Protein AF-L9XNS9-F1 (afdb_monomer)

Sequence (61 aa):
MDSHRKTDLLANQENEDDMFIASRWNSREDAMAFFRSDAFSETVEFGRGVLADRPRHVFFA

pLDDT: mean 90.54, std 6.88, range [61.34, 96.62]

InterPro domains:
  IPR007138 Antibiotic biosynthesis monooxygenase domain [PF03992] (4-45)
  IPR007138 Antibiotic biosynthesis monooxygenase domain [PS51725] (1-59)
  IPR011008 Dimeric alpha-beta barrel [SSF54909] (6-59)

S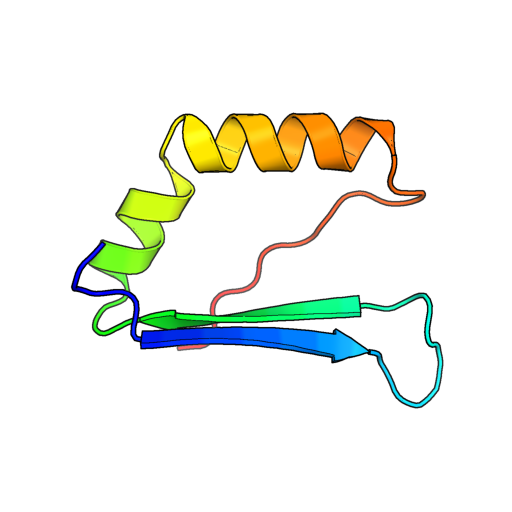econdary structure (DSSP, 8-state):
-TTEEEEEEEE-SS-TT-EEEEEEES-HHHHHHHHTSHHHHHHHHHHHHH-SS--------

Foldseek 3Di:
DVFWDDWDWDADPVGRLRIDIDTDGNDPVVVVVVCPDPVVVVVQVVCVVPRPDRDDDDDDD

Solvent-accessible surface area (backbone atoms only — not comparable to full-atom values): 3987 Å² total; per-residue (Å²): 120,87,52,58,74,46,76,46,84,44,60,40,92,93,40,72,88,53,64,46,78,52,73,42,53,78,43,70,67,59,47,52,53,50,68,70,30,67,72,44,48,53,51,51,54,55,42,60,76,73,44,97,58,78,90,81,89,83,83,86,132

Mean predicted aligned error: 3.59 Å

Nearest PDB structures (foldseek):
  2gff-assembly1_A  TM=8.218E-01  e=2.785E-01  Yersinia pestis
  1iuj-assembly1_B  TM=8.300E-01  e=7.429E-01  Thermus thermophilus
  3e8o-assembly1_B  TM=7.405E-01  e=7.429E-01  Deinococcus radiodurans
  7bio-assembly1_A  TM=7.446E-01  e=9.650E-01  Streptomyces bottropensis

Organism: NCBI:txid1227498

Structure (mmCIF, N/CA/C/O backbone):
data_AF-L9XNS9-F1
#
_entry.id   AF-L9XNS9-F1
#
loop_
_atom_site.group_PDB
_atom_site.id
_atom_site.type_symbol
_atom_site.label_atom_id
_atom_site.label_alt_id
_atom_site.label_comp_id
_atom_site.label_asym_id
_atom_site.label_entity_id
_atom_site.label_seq_id
_atom_site.pdbx_PDB_ins_code
_atom_site.Cartn_x
_atom_site.Cartn_y
_atom_site.Cartn_z
_atom_site.occupancy
_atom_site.B_iso_or_equiv
_atom_site.auth_seq_id
_atom_site.auth_comp_id
_atom_site.auth_asym_id
_atom_site.auth_atom_id
_atom_site.pdbx_PDB_model_num
ATOM 1 N N . MET A 1 1 ? 5.847 -7.598 -13.557 1.00 61.34 1 MET A N 1
ATOM 2 C CA . MET A 1 1 ? 5.243 -8.260 -12.379 1.00 61.34 1 MET A CA 1
ATOM 3 C C .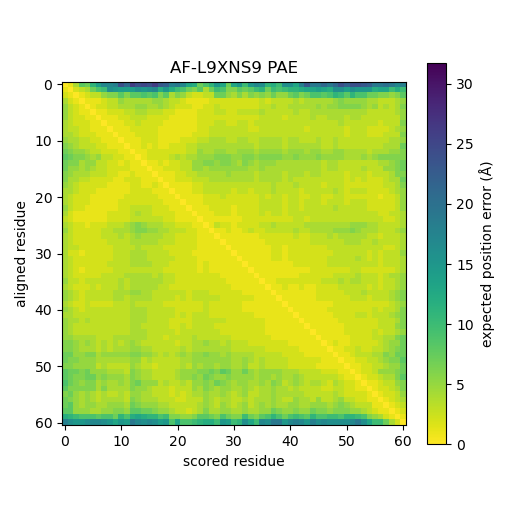 MET A 1 1 ? 6.128 -9.364 -11.790 1.00 61.34 1 MET A C 1
ATOM 5 O O . MET A 1 1 ? 5.879 -9.739 -10.656 1.00 61.34 1 MET A O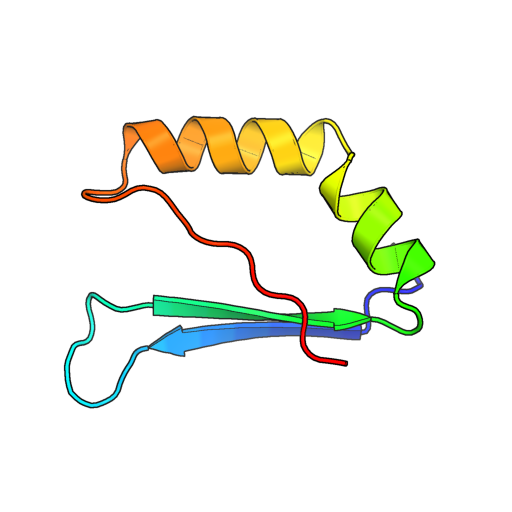 1
ATOM 9 N N . ASP A 1 2 ? 7.193 -9.818 -12.465 1.00 75.62 2 ASP A N 1
ATOM 10 C CA . ASP A 1 2 ? 8.070 -10.899 -11.959 1.00 75.62 2 ASP A CA 1
ATOM 11 C C . ASP A 1 2 ? 8.954 -10.521 -10.757 1.00 75.62 2 ASP A C 1
ATOM 13 O O . ASP A 1 2 ? 9.461 -11.388 -10.044 1.00 75.62 2 ASP A O 1
ATOM 17 N N . SER A 1 3 ? 9.153 -9.225 -10.511 1.00 86.12 3 SER A N 1
ATOM 18 C CA . SER A 1 3 ? 9.953 -8.719 -9.393 1.00 86.12 3 SER A CA 1
ATOM 19 C C . SER A 1 3 ? 9.184 -8.583 -8.076 1.00 86.12 3 SER A C 1
ATOM 21 O O . SER A 1 3 ? 9.806 -8.442 -7.018 1.00 86.12 3 SER A O 1
ATOM 23 N N . HIS A 1 4 ? 7.852 -8.669 -8.113 1.00 92.81 4 HIS A N 1
ATOM 24 C CA . HIS A 1 4 ? 7.017 -8.713 -6.918 1.00 92.81 4 HIS A CA 1
ATOM 25 C C . HIS A 1 4 ? 7.048 -10.121 -6.314 1.00 92.81 4 HIS A C 1
ATOM 27 O O . HIS A 1 4 ? 6.846 -11.117 -7.006 1.00 92.81 4 HIS A O 1
ATOM 33 N N . ARG A 1 5 ? 7.300 -10.218 -5.008 1.00 93.38 5 ARG A N 1
ATOM 34 C CA . ARG A 1 5 ? 7.447 -11.501 -4.307 1.00 93.38 5 ARG A CA 1
ATOM 35 C C . ARG A 1 5 ? 6.220 -11.891 -3.514 1.00 93.38 5 ARG A C 1
ATOM 37 O O . ARG A 1 5 ? 5.863 -13.065 -3.499 1.00 93.38 5 ARG A O 1
ATOM 44 N N . LYS A 1 6 ? 5.627 -10.944 -2.790 1.00 93.81 6 LYS A N 1
ATOM 45 C CA . LYS A 1 6 ? 4.506 -11.229 -1.894 1.00 93.81 6 LYS A CA 1
ATOM 46 C C . LYS A 1 6 ? 3.786 -9.950 -1.506 1.00 93.81 6 LYS A C 1
ATOM 48 O O . LYS A 1 6 ? 4.442 -8.950 -1.238 1.00 93.81 6 LYS A O 1
ATOM 53 N N . THR A 1 7 ? 2.467 -10.036 -1.391 1.00 94.31 7 THR A N 1
ATOM 54 C CA . THR A 1 7 ? 1.644 -9.042 -0.703 1.00 94.31 7 THR A CA 1
ATOM 55 C C . THR A 1 7 ? 0.926 -9.717 0.461 1.00 94.31 7 THR A C 1
ATOM 57 O O . THR A 1 7 ? 0.396 -10.813 0.293 1.00 94.31 7 THR A O 1
ATOM 60 N N . ASP A 1 8 ? 0.927 -9.063 1.618 1.00 96.25 8 ASP A N 1
ATOM 61 C CA . ASP A 1 8 ? 0.174 -9.441 2.812 1.00 96.25 8 ASP A CA 1
ATOM 62 C C . ASP A 1 8 ? -0.696 -8.255 3.257 1.00 96.25 8 ASP A C 1
ATOM 64 O O . ASP A 1 8 ? -0.225 -7.116 3.261 1.00 96.25 8 ASP A O 1
ATOM 68 N N . LEU A 1 9 ? -1.946 -8.521 3.646 1.00 94.50 9 LEU A N 1
ATOM 69 C CA . LEU A 1 9 ? -2.785 -7.573 4.381 1.00 94.50 9 LEU A CA 1
ATOM 70 C C . LEU A 1 9 ? -2.665 -7.895 5.870 1.00 94.50 9 LEU A C 1
ATOM 72 O O . LEU A 1 9 ? -2.905 -9.028 6.286 1.00 94.50 9 LEU A O 1
ATOM 76 N N . LEU A 1 10 ? -2.268 -6.902 6.651 1.00 94.81 10 LEU A N 1
ATOM 77 C CA . LEU A 1 10 ? -2.075 -6.992 8.089 1.00 94.81 10 LEU A CA 1
ATOM 78 C C . LEU A 1 10 ? -3.072 -6.054 8.763 1.00 94.81 10 LEU A C 1
ATOM 80 O O . LEU A 1 10 ? -3.275 -4.939 8.292 1.00 94.81 10 LEU A O 1
ATOM 84 N N . ALA A 1 11 ? -3.654 -6.491 9.871 1.00 95.44 11 ALA A N 1
ATOM 85 C CA . ALA A 1 11 ? -4.430 -5.634 10.756 1.00 95.44 11 ALA A CA 1
ATOM 86 C C . ALA A 1 11 ? -3.627 -5.393 12.034 1.00 95.44 11 ALA A C 1
ATOM 88 O O . ALA A 1 11 ? -2.943 -6.301 12.523 1.00 95.44 11 ALA A O 1
ATOM 89 N N . ASN A 1 12 ? -3.685 -4.173 12.558 1.00 94.19 12 ASN A N 1
ATOM 90 C CA . ASN A 1 12 ? -3.136 -3.877 13.868 1.00 94.19 12 ASN A CA 1
ATOM 91 C C . ASN A 1 12 ? -3.902 -4.679 14.933 1.00 94.19 12 ASN A C 1
ATOM 93 O O . ASN A 1 12 ? -5.125 -4.784 14.905 1.00 94.19 12 ASN A O 1
ATOM 97 N N . GLN A 1 13 ? -3.170 -5.258 15.882 1.00 96.06 13 GLN A N 1
ATOM 98 C CA . GLN A 1 13 ? -3.754 -6.065 16.950 1.00 96.06 13 GLN A CA 1
ATOM 99 C C . GLN A 1 13 ? -4.615 -5.230 17.911 1.00 96.06 13 GLN A C 1
ATOM 101 O O . GLN A 1 13 ? -5.564 -5.754 18.487 1.00 96.06 13 GLN A O 1
ATOM 106 N N . GLU A 1 14 ? -4.282 -3.951 18.100 1.00 96.62 14 GLU A N 1
ATOM 107 C CA . GLU A 1 14 ? -5.011 -3.049 19.002 1.00 96.62 14 GLU A CA 1
ATOM 108 C C . GLU A 1 14 ? -6.197 -2.352 18.320 1.00 96.62 14 GLU A C 1
ATOM 110 O O . GLU A 1 14 ? -7.100 -1.873 19.005 1.00 96.62 14 GLU A O 1
ATOM 115 N N . ASN A 1 15 ? -6.205 -2.293 16.983 1.00 93.88 15 ASN A N 1
ATOM 116 C CA . ASN A 1 15 ? -7.256 -1.658 16.195 1.00 93.88 15 ASN A CA 1
ATOM 117 C C . ASN A 1 15 ? -7.389 -2.322 14.816 1.00 93.88 15 ASN A C 1
ATOM 119 O O . ASN A 1 15 ? -6.550 -2.119 13.943 1.00 93.88 15 ASN A O 1
ATOM 123 N N . GLU A 1 16 ? -8.467 -3.067 14.592 1.00 92.06 16 GLU A N 1
ATOM 124 C CA . GLU A 1 16 ? -8.681 -3.786 13.331 1.00 92.06 16 GLU A CA 1
ATOM 125 C C . GLU A 1 16 ? -8.910 -2.873 12.115 1.00 92.06 16 GLU A C 1
ATOM 127 O O . GLU A 1 16 ? -8.620 -3.283 10.990 1.00 92.06 16 GLU A O 1
ATOM 132 N N . ASP A 1 17 ? -9.342 -1.627 12.334 1.00 90.88 17 ASP A N 1
ATOM 133 C CA . ASP A 1 17 ? -9.499 -0.629 11.271 1.00 90.88 17 ASP A CA 1
ATOM 134 C C . ASP A 1 17 ? -8.145 -0.054 10.805 1.00 90.88 17 ASP A C 1
ATOM 136 O O . ASP A 1 17 ? -8.039 0.509 9.712 1.00 90.88 17 ASP A O 1
ATOM 140 N N . ASP A 1 18 ? -7.085 -0.209 11.609 1.00 91.88 18 ASP A N 1
ATOM 141 C CA . ASP A 1 18 ? -5.722 0.208 11.267 1.00 91.88 18 ASP A CA 1
ATOM 142 C C . ASP A 1 18 ? -5.000 -0.915 10.508 1.00 91.88 18 ASP A C 1
ATOM 144 O O . ASP A 1 18 ? -4.340 -1.791 11.077 1.00 91.88 18 ASP A O 1
ATOM 148 N N . MET A 1 19 ? -5.173 -0.907 9.186 1.00 92.00 19 MET A N 1
ATOM 149 C CA . MET A 1 19 ? -4.650 -1.933 8.287 1.00 92.00 19 MET A CA 1
ATOM 150 C C . MET A 1 19 ? -3.399 -1.491 7.520 1.00 92.00 19 MET A C 1
ATOM 152 O O . MET A 1 19 ? -3.247 -0.342 7.103 1.00 92.00 19 MET A O 1
ATOM 156 N N . PHE A 1 20 ? -2.530 -2.461 7.232 1.00 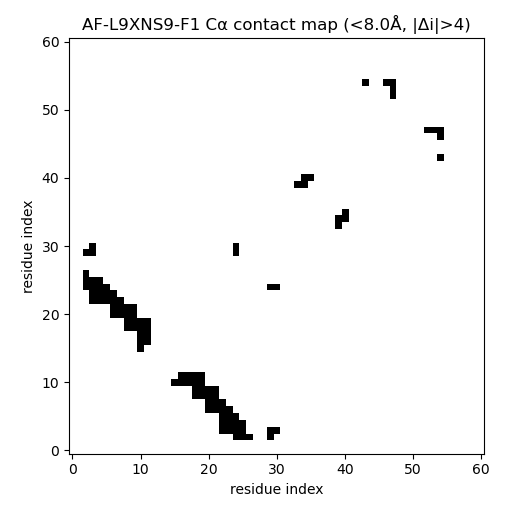92.81 20 PHE A N 1
ATOM 157 C CA . PH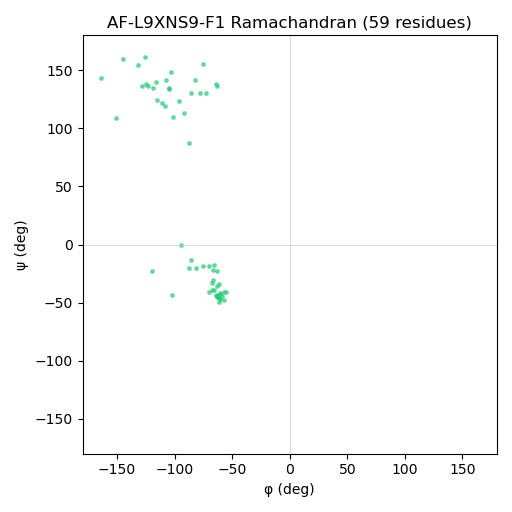E A 1 20 ? -1.288 -2.289 6.486 1.00 92.81 20 PHE A CA 1
ATOM 158 C C . PHE A 1 20 ? -1.206 -3.287 5.336 1.00 92.81 20 PHE A C 1
ATOM 160 O O . PHE A 1 20 ? -1.445 -4.479 5.510 1.00 92.81 20 PHE A O 1
ATOM 167 N N . ILE A 1 21 ? -0.777 -2.818 4.165 1.00 93.06 21 ILE A N 1
ATOM 168 C CA . ILE A 1 21 ? -0.420 -3.691 3.045 1.00 93.06 21 ILE A CA 1
ATOM 169 C C . ILE A 1 21 ? 1.102 -3.795 2.996 1.00 93.06 21 ILE A C 1
ATOM 171 O O . ILE A 1 21 ? 1.792 -2.838 2.643 1.00 93.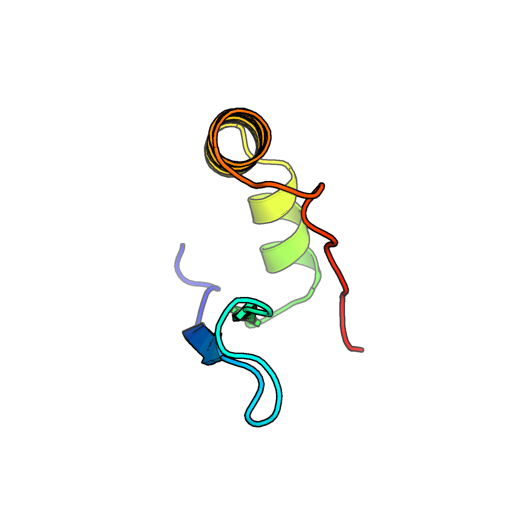06 21 ILE A O 1
ATOM 175 N N . ALA A 1 22 ? 1.634 -4.964 3.344 1.00 94.19 22 ALA A N 1
ATOM 176 C CA . ALA A 1 22 ? 3.056 -5.254 3.253 1.00 94.19 22 ALA A CA 1
ATOM 177 C C . ALA A 1 22 ? 3.364 -5.883 1.892 1.00 94.19 22 ALA A C 1
ATOM 179 O O . ALA A 1 22 ? 2.943 -7.002 1.602 1.00 94.19 22 ALA A O 1
ATOM 180 N N . SER A 1 23 ? 4.119 -5.173 1.053 1.00 92.88 23 SER A N 1
ATOM 181 C CA . SER A 1 23 ? 4.499 -5.641 -0.282 1.00 92.88 23 SER A CA 1
ATOM 182 C C . SER A 1 23 ? 6.013 -5.842 -0.377 1.00 92.88 23 SER A C 1
ATOM 184 O O . SER A 1 23 ? 6.791 -4.933 -0.086 1.00 92.88 23 SER A O 1
ATOM 186 N N . ARG A 1 24 ? 6.440 -7.051 -0.763 1.00 93.38 24 ARG A N 1
ATOM 187 C CA . ARG A 1 24 ? 7.849 -7.457 -0.878 1.00 93.38 24 ARG A CA 1
ATOM 188 C C . ARG A 1 24 ? 8.285 -7.512 -2.335 1.00 93.38 24 ARG A C 1
ATOM 190 O O . ARG A 1 24 ? 7.618 -8.135 -3.162 1.00 93.38 24 ARG A O 1
ATOM 197 N N . TRP A 1 25 ? 9.449 -6.933 -2.612 1.00 93.50 25 TRP A N 1
ATOM 198 C CA . TRP A 1 25 ? 10.010 -6.771 -3.954 1.00 93.50 25 TRP A CA 1
ATOM 199 C C . TRP A 1 25 ? 11.469 -7.219 -3.994 1.00 93.50 25 TRP A C 1
ATOM 201 O O . TRP A 1 25 ? 12.156 -7.195 -2.976 1.00 93.50 25 TRP A O 1
ATOM 211 N N . ASN A 1 26 ? 11.940 -7.624 -5.174 1.00 92.75 26 ASN A N 1
ATOM 212 C CA . ASN A 1 26 ? 13.351 -7.952 -5.398 1.00 92.75 26 ASN A CA 1
ATOM 213 C C . ASN A 1 26 ? 14.279 -6.744 -5.302 1.00 92.75 26 ASN A C 1
ATOM 215 O O . ASN A 1 26 ? 15.431 -6.893 -4.904 1.00 92.75 26 ASN A O 1
ATOM 219 N N . SER A 1 27 ? 13.791 -5.573 -5.702 1.00 92.06 27 SER A N 1
ATOM 220 C CA . SER A 1 27 ? 14.543 -4.327 -5.677 1.00 92.06 27 SER A CA 1
ATOM 221 C C . SER A 1 27 ? 13.626 -3.156 -5.345 1.00 92.06 27 SER A C 1
ATOM 223 O O . SER A 1 27 ? 12.401 -3.224 -5.508 1.00 92.06 27 SER A O 1
ATOM 225 N N . ARG A 1 28 ? 14.232 -2.060 -4.886 1.00 90.38 28 ARG A N 1
ATOM 226 C CA . ARG A 1 28 ? 13.515 -0.808 -4.651 1.00 90.38 28 ARG A CA 1
ATOM 227 C C . ARG A 1 28 ? 13.040 -0.209 -5.970 1.00 90.38 28 ARG A C 1
ATOM 229 O O . ARG A 1 28 ? 11.940 0.329 -6.029 1.00 90.38 28 ARG A O 1
ATOM 236 N N . GLU A 1 29 ? 13.852 -0.298 -7.014 1.00 92.12 29 GLU A N 1
ATOM 237 C CA . GLU A 1 29 ? 13.580 0.229 -8.349 1.00 92.12 29 GLU A CA 1
ATOM 238 C C . GLU A 1 29 ? 12.306 -0.389 -8.932 1.00 92.12 29 GLU A C 1
ATOM 240 O O . GLU A 1 29 ? 11.439 0.339 -9.417 1.00 92.12 29 GLU A O 1
ATOM 245 N N . ASP A 1 30 ? 12.150 -1.708 -8.797 1.00 92.94 30 ASP A N 1
ATOM 246 C CA . ASP A 1 30 ? 10.949 -2.434 -9.213 1.00 92.94 30 ASP A CA 1
ATOM 247 C C . ASP A 1 30 ? 9.695 -1.956 -8.474 1.00 92.94 30 ASP A C 1
ATOM 249 O O . ASP A 1 30 ? 8.662 -1.683 -9.092 1.00 92.94 30 ASP A O 1
ATOM 253 N N . ALA A 1 31 ? 9.795 -1.810 -7.150 1.00 92.12 31 ALA A N 1
ATOM 254 C CA . ALA A 1 31 ? 8.697 -1.312 -6.331 1.00 92.12 31 ALA A CA 1
ATOM 255 C C . ALA A 1 31 ? 8.311 0.115 -6.747 1.00 92.12 31 ALA A C 1
ATOM 257 O O . ALA A 1 31 ? 7.140 0.419 -6.963 1.00 92.12 31 ALA A O 1
ATOM 258 N N . MET A 1 32 ? 9.301 0.993 -6.926 1.00 91.56 32 MET A N 1
ATOM 259 C CA . MET A 1 32 ? 9.085 2.377 -7.349 1.00 91.56 32 MET A CA 1
ATOM 260 C C . MET A 1 32 ? 8.467 2.474 -8.747 1.00 91.56 32 MET A C 1
ATOM 262 O O . MET A 1 32 ? 7.651 3.365 -8.977 1.00 91.56 32 MET A O 1
ATOM 266 N N . ALA A 1 33 ? 8.827 1.581 -9.674 1.00 93.25 33 ALA A N 1
ATOM 267 C CA . ALA A 1 33 ? 8.207 1.518 -10.995 1.00 93.25 33 ALA A CA 1
ATOM 268 C C . ALA A 1 33 ? 6.715 1.166 -10.892 1.00 93.25 33 ALA A C 1
ATOM 270 O O . ALA A 1 33 ? 5.886 1.831 -11.511 1.00 93.25 33 ALA A O 1
ATOM 271 N N . PHE A 1 34 ? 6.360 0.189 -10.053 1.00 92.00 34 PHE A N 1
ATOM 272 C CA . PHE A 1 34 ? 4.962 -0.144 -9.783 1.00 92.00 34 PHE A CA 1
ATOM 273 C C . PHE A 1 34 ? 4.200 1.014 -9.126 1.00 92.00 34 PHE A C 1
ATOM 275 O O . PHE A 1 34 ? 3.110 1.359 -9.575 1.00 92.00 34 PHE A O 1
ATOM 282 N N . PHE A 1 35 ? 4.780 1.677 -8.124 1.00 89.62 35 PHE A N 1
ATOM 283 C CA . PHE A 1 35 ? 4.126 2.799 -7.441 1.00 89.62 35 PHE A CA 1
ATOM 284 C C . PHE A 1 35 ? 3.907 4.035 -8.324 1.00 89.62 35 PHE A C 1
ATOM 286 O O . PHE A 1 35 ? 3.101 4.894 -7.980 1.00 89.62 35 PHE A O 1
ATOM 293 N N . ARG A 1 36 ? 4.607 4.136 -9.458 1.00 92.12 36 ARG A N 1
ATOM 294 C CA . ARG A 1 36 ? 4.397 5.183 -10.470 1.00 92.12 36 ARG A CA 1
ATOM 295 C C . ARG A 1 36 ? 3.454 4.759 -11.596 1.00 92.12 36 ARG A C 1
ATOM 297 O O . ARG A 1 36 ? 3.253 5.537 -12.520 1.00 92.12 36 ARG A O 1
ATOM 304 N N . SER A 1 37 ? 2.934 3.535 -11.559 1.00 95.06 37 SER A 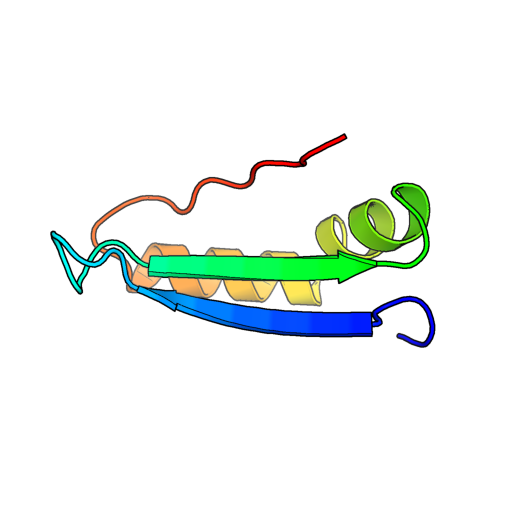N 1
ATOM 305 C CA . SER A 1 37 ? 2.039 3.031 -12.596 1.00 95.06 37 SER A CA 1
ATOM 306 C C . SER A 1 37 ? 0.633 3.617 -12.474 1.00 95.06 37 SER A C 1
ATOM 308 O O . SER A 1 37 ? 0.178 3.971 -11.379 1.00 95.06 37 SER A O 1
ATOM 310 N N . ASP A 1 38 ? -0.074 3.648 -13.600 1.00 96.62 38 ASP A N 1
ATOM 311 C CA . ASP A 1 38 ? -1.477 4.065 -13.653 1.00 96.62 38 ASP A CA 1
ATOM 312 C C . ASP A 1 38 ? -2.348 3.156 -12.778 1.00 96.62 38 ASP A C 1
ATOM 314 O O . ASP A 1 38 ? -3.116 3.644 -11.958 1.00 96.62 38 ASP A O 1
ATOM 318 N N . ALA A 1 39 ? -2.123 1.839 -12.827 1.00 92.56 39 ALA A N 1
ATOM 319 C CA . ALA A 1 39 ? -2.860 0.859 -12.025 1.00 92.56 39 ALA A CA 1
ATOM 320 C C . ALA A 1 39 ? -2.766 1.119 -10.509 1.00 92.56 39 ALA A C 1
ATOM 322 O O . ALA A 1 39 ? -3.749 0.987 -9.774 1.00 92.56 39 ALA A O 1
ATOM 323 N N . PHE A 1 40 ? -1.583 1.502 -10.019 1.00 92.75 40 PHE A N 1
ATOM 324 C CA . PHE A 1 40 ? -1.431 1.881 -8.616 1.00 92.75 40 PHE A CA 1
ATOM 325 C C . PHE A 1 40 ? -2.131 3.210 -8.313 1.00 92.75 40 PHE A C 1
ATOM 327 O O . PHE A 1 40 ? -2.797 3.339 -7.285 1.00 92.75 40 PHE A O 1
ATOM 334 N N . SER A 1 41 ? -2.014 4.180 -9.219 1.00 93.31 41 SER A N 1
ATOM 335 C CA . SER A 1 41 ? -2.620 5.504 -9.064 1.00 93.31 41 SER A CA 1
ATOM 336 C C . SER A 1 41 ? -4.150 5.428 -9.009 1.00 93.31 41 SER A C 1
ATOM 338 O O . SER A 1 41 ? -4.743 6.001 -8.097 1.00 93.31 41 SER A O 1
ATOM 340 N N . GLU A 1 42 ? -4.771 4.644 -9.892 1.00 95.19 42 GLU A N 1
ATOM 341 C CA . GLU A 1 42 ? -6.213 4.354 -9.901 1.00 95.19 42 GLU A CA 1
ATOM 342 C C . GLU A 1 42 ? -6.665 3.674 -8.601 1.00 95.19 42 GLU A C 1
ATOM 344 O O . GLU A 1 42 ? -7.688 4.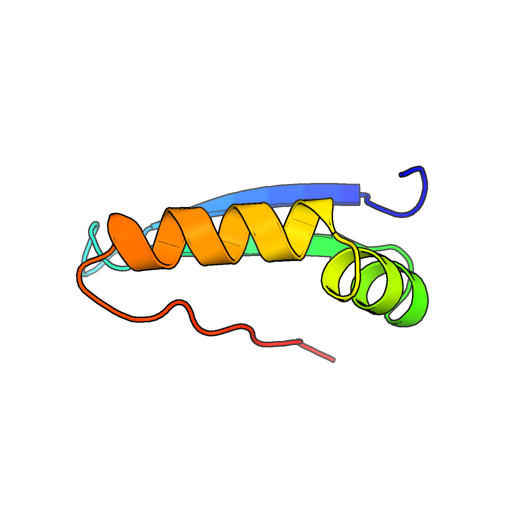032 -8.017 1.00 95.19 42 GLU A O 1
ATOM 349 N N . THR A 1 43 ? -5.872 2.727 -8.088 1.00 92.81 43 THR A N 1
ATOM 350 C CA . THR A 1 43 ? -6.172 2.041 -6.819 1.00 92.81 43 THR A CA 1
ATOM 351 C C . THR A 1 43 ? -6.155 3.015 -5.638 1.00 92.81 43 THR A C 1
ATOM 353 O O . THR A 1 43 ? -7.038 2.979 -4.779 1.00 92.81 43 THR A O 1
ATOM 356 N N . VAL A 1 44 ? -5.165 3.912 -5.586 1.00 91.75 44 VAL A N 1
ATOM 357 C CA . VAL A 1 44 ? -5.079 4.954 -4.551 1.00 91.75 44 VAL A CA 1
ATOM 358 C C . VAL A 1 44 ? -6.226 5.951 -4.681 1.00 91.75 44 VAL A C 1
ATOM 360 O O . VAL A 1 44 ? -6.766 6.389 -3.664 1.00 91.75 44 VAL A O 1
ATOM 363 N N . GLU A 1 45 ? -6.604 6.319 -5.903 1.00 94.00 45 GLU A N 1
ATOM 364 C CA . GLU A 1 45 ? -7.738 7.204 -6.156 1.00 94.00 45 GLU A CA 1
ATOM 365 C C . GLU A 1 45 ? -9.045 6.595 -5.645 1.00 94.00 45 GLU A C 1
ATOM 367 O O . GLU A 1 45 ? -9.746 7.239 -4.863 1.00 94.00 45 GLU A O 1
ATOM 372 N N . PHE A 1 46 ? -9.318 5.334 -5.984 1.00 93.50 46 PHE A N 1
ATOM 373 C CA . PHE A 1 46 ? -1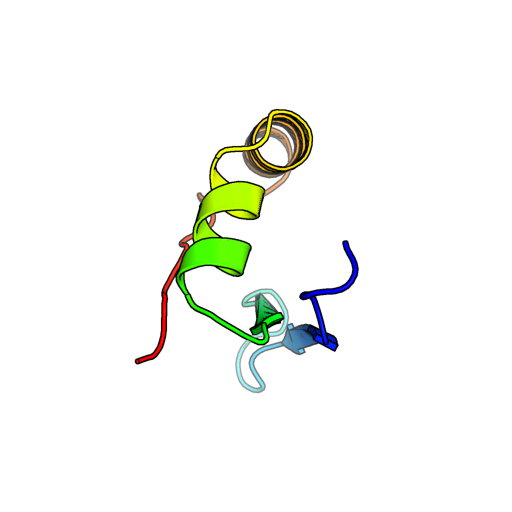0.461 4.604 -5.443 1.00 93.50 46 PHE A CA 1
ATOM 374 C C . PHE A 1 46 ? -10.428 4.558 -3.909 1.00 93.50 46 PHE A C 1
ATOM 376 O O . PHE A 1 46 ? -11.413 4.898 -3.254 1.00 93.50 46 PHE A O 1
ATOM 383 N N . GLY A 1 47 ? -9.274 4.213 -3.326 1.00 90.88 47 GLY A N 1
ATOM 384 C CA . GLY A 1 47 ? -9.087 4.155 -1.876 1.00 90.88 47 GLY A CA 1
ATOM 385 C C . GLY A 1 47 ? -9.432 5.472 -1.178 1.00 90.88 47 GLY A C 1
ATOM 386 O O . GLY A 1 47 ? -10.110 5.471 -0.156 1.00 90.88 47 GLY A O 1
ATOM 387 N N . ARG A 1 48 ? -9.051 6.615 -1.757 1.00 90.81 48 ARG A N 1
ATOM 388 C CA . ARG A 1 48 ? -9.389 7.944 -1.211 1.00 90.81 48 ARG A CA 1
ATOM 389 C C . ARG A 1 48 ? -10.890 8.235 -1.188 1.00 90.81 48 ARG A C 1
ATOM 391 O O . ARG A 1 48 ? -11.301 9.104 -0.428 1.00 90.81 48 ARG A O 1
ATOM 398 N N . GLY A 1 49 ? -11.683 7.559 -2.018 1.00 94.00 49 GLY A N 1
ATOM 399 C CA . GLY A 1 49 ? -13.138 7.695 -2.031 1.00 94.00 49 GLY A CA 1
ATOM 400 C C . GLY A 1 49 ? -13.853 6.867 -0.962 1.00 94.00 49 GLY A C 1
ATOM 401 O O . GLY A 1 49 ? -14.999 7.172 -0.644 1.00 94.00 49 GLY A O 1
ATOM 402 N N . VAL A 1 50 ? -13.203 5.832 -0.416 1.00 92.56 50 VAL A N 1
ATOM 403 C CA . VAL A 1 50 ? -13.841 4.860 0.494 1.00 92.56 50 VAL A CA 1
ATOM 404 C C . VAL A 1 50 ? -13.213 4.798 1.886 1.00 92.56 50 VAL A C 1
ATOM 406 O O . VAL A 1 50 ? -13.876 4.371 2.826 1.00 92.56 50 VAL A O 1
ATOM 409 N N . LEU A 1 51 ? -11.952 5.208 2.040 1.00 90.75 51 LEU A N 1
ATOM 410 C CA . LEU A 1 51 ? -11.254 5.211 3.324 1.00 90.75 51 LEU A CA 1
ATOM 411 C C . LEU A 1 51 ? -11.613 6.455 4.143 1.00 90.75 51 LEU A C 1
ATOM 413 O O . LEU A 1 51 ? -11.693 7.560 3.606 1.00 90.75 51 LEU A O 1
ATOM 417 N N . ALA A 1 52 ? -11.762 6.275 5.459 1.00 91.19 52 ALA A N 1
ATOM 418 C CA . ALA A 1 52 ? -11.961 7.381 6.398 1.00 91.19 52 ALA A CA 1
ATOM 419 C C . ALA A 1 52 ? -10.764 8.350 6.413 1.00 91.19 52 ALA A C 1
ATOM 421 O O . ALA A 1 52 ? -10.948 9.560 6.533 1.00 91.19 52 ALA A O 1
ATOM 422 N N . ASP A 1 53 ? -9.555 7.816 6.216 1.00 88.75 53 ASP A N 1
ATOM 423 C CA . ASP A 1 53 ? -8.300 8.562 6.204 1.00 88.75 53 ASP A CA 1
ATOM 424 C C . ASP A 1 53 ? -7.488 8.327 4.925 1.00 88.75 53 ASP A C 1
ATOM 426 O O . ASP A 1 53 ? -7.657 7.346 4.197 1.00 88.75 53 ASP A O 1
ATOM 430 N N . ARG A 1 54 ? -6.544 9.237 4.647 1.00 87.06 54 ARG A N 1
ATOM 431 C CA . ARG A 1 54 ? -5.649 9.097 3.491 1.00 87.06 54 ARG A CA 1
ATOM 432 C C . ARG A 1 54 ? -4.619 7.984 3.726 1.00 87.06 54 ARG A C 1
ATOM 434 O O . ARG A 1 54 ? -3.899 8.040 4.726 1.00 87.06 54 ARG A O 1
ATOM 441 N N . PRO A 1 55 ? -4.450 7.045 2.775 1.00 88.19 55 PRO A N 1
ATOM 442 C CA . PRO A 1 55 ? -3.448 5.995 2.896 1.00 88.19 55 PRO A CA 1
ATOM 443 C C . PRO A 1 55 ? -2.034 6.593 2.901 1.00 88.19 55 PRO A C 1
ATOM 445 O O . PRO A 1 55 ? -1.720 7.512 2.138 1.00 88.19 55 PRO A O 1
ATOM 448 N N . ARG A 1 56 ? -1.174 6.063 3.776 1.00 88.50 56 ARG A N 1
ATOM 449 C CA . ARG A 1 56 ? 0.242 6.439 3.892 1.00 88.50 56 ARG A CA 1
ATOM 450 C C . ARG A 1 56 ? 1.105 5.342 3.279 1.00 88.50 56 ARG A C 1
ATOM 452 O O . ARG A 1 56 ? 0.901 4.167 3.563 1.00 88.50 56 ARG A O 1
ATOM 459 N N . HIS A 1 57 ? 2.095 5.726 2.480 1.00 87.50 57 HIS A N 1
ATOM 460 C CA . HIS A 1 57 ? 3.034 4.790 1.862 1.00 87.50 57 HIS A CA 1
ATOM 461 C C . HIS A 1 57 ? 4.417 4.965 2.488 1.00 87.50 57 HIS A C 1
ATOM 463 O O . HIS A 1 57 ? 4.980 6.059 2.456 1.00 87.50 57 HIS A O 1
ATOM 469 N N . VAL A 1 58 ? 4.952 3.889 3.066 1.00 85.31 58 VAL A N 1
ATOM 470 C CA . VAL A 1 58 ? 6.261 3.870 3.727 1.00 85.31 58 VAL A CA 1
ATOM 471 C C . VAL A 1 58 ? 7.128 2.803 3.073 1.00 85.31 58 VAL A C 1
ATOM 473 O O . VAL A 1 58 ? 6.665 1.698 2.800 1.00 85.31 58 VAL A O 1
ATOM 476 N N . PHE A 1 59 ? 8.392 3.142 2.830 1.00 80.19 59 PHE A N 1
ATOM 477 C CA . PHE A 1 59 ? 9.396 2.228 2.299 1.00 80.19 59 PHE A CA 1
ATOM 478 C C . PHE A 1 59 ? 10.386 1.897 3.410 1.00 80.19 59 PHE A C 1
ATOM 480 O O . PHE A 1 59 ? 11.050 2.797 3.924 1.00 80.19 59 PHE A O 1
ATOM 487 N N . PHE A 1 60 ? 10.483 0.620 3.771 1.00 70.31 60 PHE A N 1
ATOM 488 C CA . PHE A 1 60 ? 11.521 0.137 4.677 1.00 70.31 60 PHE A CA 1
ATOM 489 C C . PHE A 1 60 ? 12.782 -0.171 3.859 1.00 70.31 60 PHE A C 1
ATOM 491 O O . PHE A 1 60 ? 12.682 -0.788 2.796 1.00 70.31 60 PHE A O 1
ATOM 498 N N . ALA A 1 61 ? 13.925 0.349 4.314 1.00 62.84 61 ALA A N 1
ATOM 499 C CA . ALA A 1 61 ? 15.241 0.110 3.719 1.00 62.84 61 ALA A CA 1
ATOM 500 C C . ALA A 1 61 ? 15.797 -1.257 4.132 1.00 62.84 61 ALA A C 1
ATOM 502 O O . ALA A 1 61 ? 15.523 -1.669 5.283 1.00 62.84 61 ALA A O 1
#

Radius of gyration: 12.68 Å; Cα contacts (8 Å, |Δi|>4): 52; chains: 1; bounding box: 29×21×33 Å